Protein AF-A0A926C9Z5-F1 (afdb_monomer_lite)

Foldseek 3Di:
DDPPCDDPPDDPDPPVDPDDDPPCPVQLVVQLVVQPPAAADPPDQDDRYYHPQSSSQNSCVVVVDGDDSDDD

Secondary structure (DSSP, 8-state):
--GGG--TT---S----SPPPPTTHHHHHHHHHTTTTPPB-TT-BSSS-B-HHHHHHHHHHTTT----SS--

Sequence (72 aa):
MTPWQNVPGVSWGHEALPVAAPPGAARVVQLALSQIGKPYVWGDEGPSTFDCSGLMQWSYGQIGRTIPRTAQ

Structure (mmCIF, N/CA/C/O backbone):
data_AF-A0A926C9Z5-F1
#
_entry.id   AF-A0A926C9Z5-F1
#
loop_
_atom_site.group_PDB
_atom_site.id
_atom_site.type_symbol
_atom_site.label_atom_id
_atom_site.label_alt_id
_atom_site.label_comp_id
_atom_site.label_asym_id
_atom_site.label_entity_id
_atom_site.label_seq_id
_atom_site.pdbx_PDB_ins_code
_atom_site.Cartn_x
_atom_site.Cartn_y
_atom_site.Cartn_z
_atom_site.occupancy
_atom_site.B_iso_or_equiv
_atom_site.auth_seq_id
_atom_site.auth_comp_id
_atom_site.auth_asym_id
_atom_site.auth_atom_id
_atom_site.pdbx_PDB_model_num
ATOM 1 N N . MET A 1 1 ? -15.594 21.363 -13.258 1.00 45.84 1 MET A N 1
ATOM 2 C CA . MET A 1 1 ? -14.417 21.219 -14.143 1.00 45.84 1 MET A CA 1
ATOM 3 C C . MET A 1 1 ? -13.244 21.836 -13.408 1.00 45.84 1 MET A C 1
ATOM 5 O O . MET A 1 1 ? -13.310 23.022 -13.113 1.00 45.84 1 MET A O 1
ATOM 9 N N . THR A 1 2 ? -12.276 21.040 -12.953 1.00 57.84 2 THR A N 1
ATOM 10 C CA . THR A 1 2 ? -11.181 21.565 -12.122 1.00 57.84 2 THR A CA 1
ATOM 11 C C . THR A 1 2 ? -10.117 22.235 -13.005 1.00 57.84 2 THR A C 1
ATOM 13 O O . THR A 1 2 ? -9.831 21.741 -14.095 1.00 57.84 2 THR A O 1
ATOM 16 N N . PRO A 1 3 ? -9.507 23.346 -12.558 1.00 61.53 3 PRO A N 1
ATOM 17 C CA . PRO A 1 3 ? -8.560 24.146 -13.349 1.00 61.53 3 PRO A CA 1
ATOM 18 C C . PRO A 1 3 ? -7.242 23.431 -13.713 1.00 61.53 3 PRO A C 1
ATOM 20 O O . PRO A 1 3 ? -6.451 23.961 -14.483 1.00 61.53 3 PRO A O 1
ATOM 23 N N . TRP A 1 4 ? -7.013 22.217 -13.204 1.00 61.84 4 TRP A N 1
ATOM 24 C CA . TRP A 1 4 ? -5.779 21.441 -13.398 1.00 61.84 4 TRP A CA 1
ATOM 25 C C . TRP A 1 4 ? -5.804 20.512 -14.615 1.00 61.84 4 TRP A C 1
ATOM 27 O O . TRP A 1 4 ? -4.776 19.963 -15.004 1.00 61.84 4 TRP A O 1
ATOM 37 N N . GLN A 1 5 ? -6.970 20.335 -15.237 1.00 61.81 5 GLN A N 1
ATOM 38 C CA . GLN A 1 5 ? -7.118 19.454 -16.398 1.00 61.81 5 GLN A CA 1
ATOM 39 C C . GLN A 1 5 ? -6.662 20.099 -17.717 1.00 61.81 5 GLN A C 1
ATOM 41 O O . GLN A 1 5 ? -6.681 19.425 -18.739 1.00 61.81 5 GLN A O 1
ATOM 46 N N . ASN A 1 6 ? -6.270 21.379 -17.719 1.00 58.78 6 ASN A N 1
ATOM 47 C CA . ASN A 1 6 ? -6.060 22.154 -18.945 1.00 58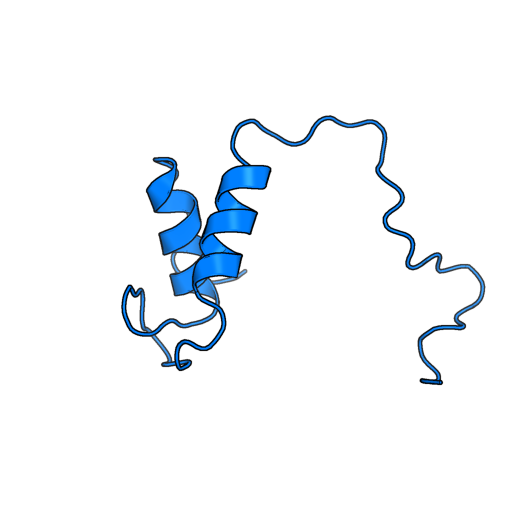.78 6 ASN A CA 1
ATOM 48 C C . ASN A 1 6 ? -4.706 22.885 -18.957 1.00 58.78 6 ASN A C 1
ATOM 50 O O . ASN A 1 6 ? -4.634 24.093 -19.178 1.00 58.78 6 ASN A O 1
ATOM 54 N N . VAL A 1 7 ? -3.625 22.153 -18.669 1.00 67.19 7 VAL A N 1
ATOM 55 C CA . VAL A 1 7 ? -2.251 22.664 -18.786 1.00 67.19 7 VAL A CA 1
ATOM 56 C C . VAL A 1 7 ? -1.766 22.393 -20.219 1.00 67.19 7 VAL A C 1
ATOM 58 O O . VAL A 1 7 ? -1.673 21.224 -20.602 1.00 67.19 7 VAL A O 1
ATOM 61 N N . PRO A 1 8 ? -1.481 23.418 -21.044 1.00 64.44 8 PRO A N 1
ATOM 62 C CA . PRO A 1 8 ? -1.018 23.207 -22.414 1.00 64.44 8 PRO A CA 1
ATOM 63 C C . PRO A 1 8 ? 0.279 22.385 -22.432 1.00 64.44 8 PRO A C 1
ATOM 65 O O . PRO A 1 8 ? 1.262 22.772 -21.806 1.00 64.44 8 PRO A O 1
ATOM 68 N N . GLY A 1 9 ? 0.275 21.248 -23.135 1.00 62.16 9 GLY A N 1
ATOM 69 C CA . GLY A 1 9 ? 1.431 20.345 -23.241 1.00 62.16 9 GLY A CA 1
ATOM 70 C C . GLY A 1 9 ? 1.490 19.211 -22.209 1.00 62.16 9 GLY A C 1
ATOM 71 O O . GLY A 1 9 ? 2.411 18.403 -22.274 1.00 62.16 9 GLY A O 1
ATOM 72 N N . VAL A 1 10 ? 0.518 19.108 -21.296 1.00 63.56 10 VAL A N 1
ATOM 73 C CA . VAL A 1 10 ? 0.391 17.972 -20.370 1.00 63.56 10 VAL A CA 1
ATOM 74 C C . VAL A 1 10 ? -0.811 17.125 -20.786 1.00 63.56 10 VAL A C 1
ATOM 76 O O . VAL A 1 10 ? -1.955 17.459 -20.475 1.00 63.56 10 VAL A O 1
ATOM 79 N N . SER A 1 11 ? -0.570 16.021 -21.499 1.00 64.69 11 SER A N 1
ATOM 80 C CA . SER A 1 11 ? -1.581 14.977 -21.667 1.00 64.69 11 SER A CA 1
ATOM 81 C C . SER A 1 11 ? -1.631 14.139 -20.385 1.00 64.69 11 SER A C 1
ATOM 83 O O . SER A 1 11 ? -0.758 13.328 -20.108 1.00 64.69 11 SER A O 1
ATOM 85 N N . TRP A 1 12 ? -2.689 14.291 -19.584 1.00 64.69 12 TRP A N 1
ATOM 86 C CA . TRP A 1 12 ? -2.987 13.389 -18.453 1.00 64.69 12 TRP A CA 1
ATOM 87 C C . TRP A 1 12 ? -3.528 12.022 -18.916 1.00 64.69 12 TRP A C 1
ATOM 89 O O . TRP A 1 12 ? -4.269 11.353 -18.195 1.00 64.69 12 TRP A O 1
ATOM 99 N N . GLY A 1 13 ? -3.225 11.629 -20.155 1.00 60.66 13 GLY A N 1
ATOM 100 C CA . GLY A 1 13 ? -3.653 10.357 -20.706 1.00 60.66 13 GLY A CA 1
ATOM 101 C C . GLY A 1 13 ? -2.943 9.208 -20.000 1.00 60.66 13 GLY A C 1
ATOM 102 O O . GLY A 1 13 ? -1.755 9.286 -19.700 1.00 60.66 13 GLY A O 1
ATOM 103 N N . HIS A 1 14 ? -3.651 8.094 -19.810 1.00 59.50 14 HIS A N 1
ATOM 104 C CA . HIS A 1 14 ? -3.017 6.784 -19.663 1.00 59.50 14 HIS A CA 1
ATOM 105 C C . HIS A 1 14 ? -2.448 6.377 -21.025 1.00 59.50 14 HIS A C 1
ATOM 107 O O . HIS A 1 14 ? -2.909 5.417 -21.644 1.00 59.50 14 HIS A O 1
ATOM 113 N N . GLU A 1 15 ? -1.516 7.166 -21.550 1.00 58.19 15 GLU A N 1
ATOM 114 C CA . GLU A 1 15 ? -0.746 6.802 -22.724 1.00 58.19 15 GLU A CA 1
ATOM 115 C C . GLU A 1 15 ? 0.058 5.579 -22.301 1.00 58.19 15 GLU A C 1
ATOM 117 O O . GLU A 1 15 ? 1.095 5.677 -21.646 1.00 58.19 15 GLU A O 1
ATOM 122 N N . ALA A 1 16 ? -0.504 4.400 -22.563 1.00 60.97 16 ALA A N 1
ATOM 123 C CA . ALA A 1 16 ? 0.179 3.147 -22.352 1.00 60.97 16 ALA A CA 1
ATOM 124 C C . ALA A 1 16 ? 1.386 3.172 -23.284 1.00 60.97 16 ALA A C 1
ATOM 126 O O . ALA A 1 16 ? 1.277 2.891 -24.479 1.00 60.97 16 ALA A O 1
ATOM 127 N N . LEU A 1 17 ? 2.535 3.563 -22.735 1.00 61.84 17 LEU A N 1
ATOM 128 C CA . LEU A 1 17 ? 3.815 3.334 -23.376 1.00 61.84 17 LEU A CA 1
ATOM 129 C C . LEU A 1 17 ? 3.837 1.851 -23.780 1.00 61.84 17 LEU A C 1
ATOM 131 O O . LEU A 1 17 ? 3.369 1.017 -22.999 1.00 61.84 17 LEU A O 1
ATOM 135 N N . PRO A 1 18 ? 4.347 1.491 -24.968 1.00 67.50 18 PRO A N 1
ATOM 136 C CA . PRO A 1 18 ? 4.322 0.121 -25.485 1.00 67.50 18 PRO A CA 1
ATOM 137 C C . PRO A 1 18 ? 5.298 -0.818 -24.746 1.00 67.50 18 PRO A C 1
ATOM 139 O O . PRO A 1 18 ? 5.950 -1.664 -25.350 1.00 67.50 18 PRO A O 1
ATOM 142 N N . VAL A 1 19 ? 5.426 -0.672 -23.428 1.00 74.44 19 VAL A N 1
ATOM 143 C CA . VAL A 1 19 ? 6.183 -1.550 -22.548 1.00 74.44 19 VAL A CA 1
ATOM 144 C C . VAL A 1 19 ? 5.207 -2.434 -21.782 1.00 74.44 19 VAL A C 1
ATOM 146 O O . VAL A 1 19 ? 4.274 -1.965 -21.129 1.00 74.44 19 VAL A O 1
ATOM 149 N N . ALA A 1 20 ? 5.414 -3.745 -21.869 1.00 81.38 20 ALA A N 1
ATOM 150 C CA . ALA A 1 20 ? 4.662 -4.685 -21.057 1.00 81.38 20 ALA A CA 1
ATOM 151 C C . ALA A 1 20 ? 4.964 -4.432 -19.572 1.00 81.38 20 ALA A C 1
ATOM 153 O O . ALA A 1 20 ? 6.125 -4.306 -19.176 1.00 81.38 20 ALA A O 1
ATOM 154 N N . ALA A 1 21 ? 3.921 -4.380 -18.743 1.00 85.38 21 ALA A N 1
ATOM 155 C 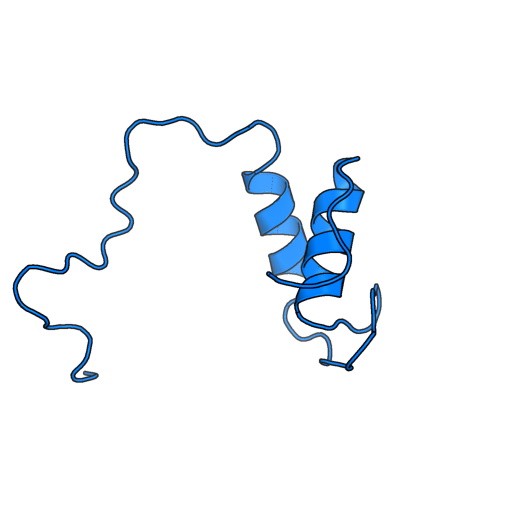CA . ALA A 1 21 ? 4.104 -4.294 -17.302 1.00 85.38 21 ALA A CA 1
ATOM 156 C C . ALA A 1 21 ? 4.876 -5.529 -16.787 1.00 85.38 21 ALA A C 1
ATOM 158 O O . ALA A 1 21 ? 4.693 -6.631 -17.317 1.00 85.38 21 ALA A O 1
ATOM 159 N N . PRO A 1 22 ? 5.703 -5.390 -15.734 1.00 88.88 22 PRO A N 1
ATOM 160 C CA . PRO A 1 22 ? 6.395 -6.528 -15.146 1.00 88.88 22 PRO A CA 1
ATOM 161 C C . PRO A 1 22 ? 5.419 -7.633 -14.707 1.00 88.88 22 PRO A C 1
ATOM 163 O O . PRO A 1 22 ? 4.306 -7.330 -14.253 1.00 88.88 22 PRO A O 1
ATOM 166 N N . PRO A 1 23 ? 5.832 -8.914 -14.745 1.00 91.81 23 PRO A N 1
ATOM 167 C CA . PRO A 1 23 ? 5.026 -10.006 -14.214 1.00 91.81 23 PRO A CA 1
ATOM 168 C C . PRO A 1 23 ? 4.580 -9.732 -12.770 1.00 91.81 23 PRO A C 1
ATOM 170 O O . PRO A 1 23 ? 5.402 -9.484 -11.880 1.00 91.81 23 PRO A O 1
ATOM 173 N N . GLY A 1 24 ? 3.264 -9.780 -12.549 1.00 94.12 24 GLY A N 1
ATOM 174 C CA . GLY A 1 24 ? 2.631 -9.545 -11.249 1.00 94.12 24 GLY A CA 1
ATOM 175 C C . GLY A 1 24 ? 2.154 -8.111 -10.994 1.00 94.12 24 GLY A C 1
ATOM 176 O O . GLY A 1 24 ? 1.407 -7.910 -10.039 1.00 94.12 24 GLY A O 1
ATOM 177 N N . A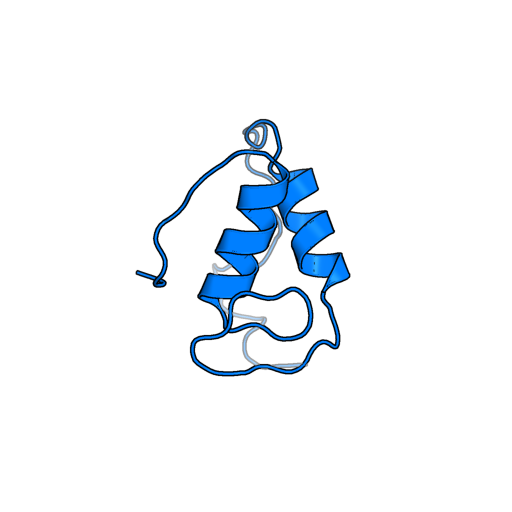LA A 1 25 ? 2.483 -7.131 -11.845 1.00 94.56 25 ALA A N 1
ATOM 178 C CA . ALA A 1 25 ? 2.088 -5.731 -11.638 1.00 94.56 25 ALA A CA 1
ATOM 179 C C . ALA A 1 25 ? 0.563 -5.550 -11.506 1.00 94.56 25 ALA A C 1
ATOM 181 O O . ALA A 1 25 ? 0.084 -4.960 -10.540 1.00 94.56 25 ALA A O 1
ATOM 182 N N . ALA A 1 26 ? -0.216 -6.143 -12.418 1.00 95.50 26 ALA A N 1
ATOM 183 C CA . ALA A 1 26 ? -1.678 -6.089 -12.359 1.00 95.50 26 ALA A CA 1
ATOM 184 C C . ALA A 1 26 ? -2.244 -6.725 -11.075 1.00 95.50 26 ALA A C 1
ATOM 186 O O . ALA A 1 26 ? -3.228 -6.238 -10.520 1.00 95.50 26 ALA A O 1
ATOM 187 N N . ARG A 1 27 ? -1.604 -7.788 -10.567 1.00 97.62 27 ARG A N 1
ATOM 188 C CA . ARG A 1 27 ? -2.030 -8.463 -9.336 1.00 97.62 27 ARG A CA 1
ATOM 189 C C . ARG A 1 27 ? -1.793 -7.591 -8.105 1.00 97.62 27 ARG A C 1
ATOM 191 O O . ARG A 1 27 ? -2.678 -7.519 -7.262 1.00 97.62 27 ARG A O 1
ATOM 198 N N . VAL A 1 28 ? -0.651 -6.905 -8.020 1.00 98.06 28 VAL A N 1
ATOM 199 C CA . VAL A 1 28 ? -0.357 -5.957 -6.928 1.00 98.06 28 VAL A CA 1
ATOM 200 C C . VAL A 1 28 ? -1.401 -4.844 -6.882 1.00 98.06 28 VAL A C 1
ATOM 202 O O . VAL A 1 28 ? -1.930 -4.550 -5.814 1.00 98.06 28 VAL A O 1
ATOM 205 N N . VAL A 1 29 ? -1.765 -4.283 -8.040 1.00 97.50 29 VAL A N 1
ATOM 206 C CA . VAL A 1 29 ? -2.814 -3.255 -8.129 1.00 97.50 29 VAL A CA 1
ATOM 207 C C . VAL A 1 29 ? -4.163 -3.802 -7.656 1.00 97.50 29 VAL A C 1
ATOM 209 O O . VAL A 1 29 ? -4.815 -3.177 -6.828 1.00 97.50 29 VAL A O 1
ATOM 212 N N . GLN A 1 30 ? -4.574 -4.987 -8.118 1.00 98.38 30 GLN A N 1
ATOM 213 C CA . GLN A 1 30 ? -5.830 -5.614 -7.678 1.00 98.38 30 GLN A CA 1
ATOM 214 C C . GLN A 1 30 ? -5.868 -5.861 -6.165 1.00 98.38 30 GLN A C 1
ATOM 216 O O . GLN A 1 30 ? -6.899 -5.657 -5.526 1.00 98.38 30 GLN A O 1
ATOM 221 N N . LEU A 1 31 ? -4.745 -6.278 -5.580 1.00 98.19 31 LEU A N 1
ATOM 222 C CA . LEU A 1 31 ? -4.626 -6.492 -4.143 1.00 98.19 31 LEU A CA 1
ATOM 223 C C . LEU A 1 31 ? -4.747 -5.183 -3.370 1.00 98.19 31 LEU A C 1
ATOM 225 O O . LEU A 1 31 ? -5.546 -5.128 -2.442 1.00 98.19 31 LEU A O 1
ATOM 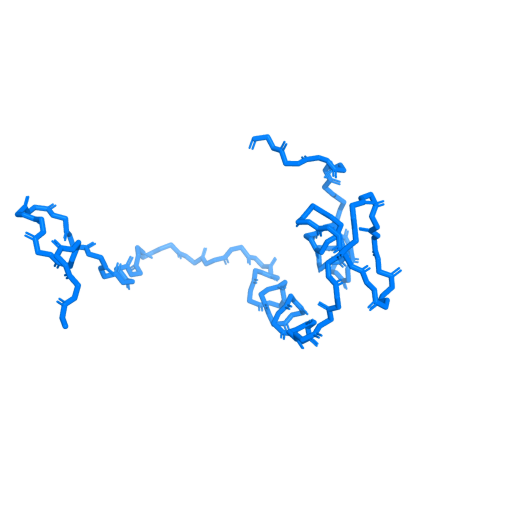229 N N . ALA A 1 32 ? -4.056 -4.124 -3.788 1.00 98.06 32 ALA A N 1
ATOM 230 C CA . ALA A 1 32 ? -4.193 -2.811 -3.165 1.00 98.06 32 ALA A CA 1
ATOM 231 C C . ALA A 1 32 ? -5.639 -2.287 -3.263 1.00 98.06 32 ALA A C 1
ATOM 233 O O . ALA A 1 32 ? -6.209 -1.843 -2.268 1.00 98.06 32 ALA A O 1
ATOM 234 N N . LEU A 1 33 ? -6.274 -2.423 -4.434 1.00 98.38 33 LEU A N 1
ATOM 235 C CA . LEU A 1 33 ? -7.673 -2.033 -4.646 1.00 98.38 33 LEU A CA 1
ATOM 236 C C . LEU A 1 33 ? -8.647 -2.818 -3.756 1.00 98.38 33 LEU A C 1
ATOM 238 O O . LEU A 1 33 ? -9.637 -2.261 -3.293 1.00 98.38 33 LEU A O 1
ATOM 242 N N . SER A 1 34 ? -8.362 -4.087 -3.452 1.00 98.12 34 SER A N 1
ATOM 243 C CA . SER A 1 34 ? -9.198 -4.879 -2.537 1.00 98.12 34 SER A CA 1
ATOM 244 C C . SER A 1 34 ? -9.175 -4.386 -1.081 1.00 98.12 34 SER A C 1
ATOM 246 O O . SER A 1 34 ? -9.976 -4.843 -0.270 1.00 98.12 34 SER A O 1
ATOM 248 N N . GLN A 1 35 ? -8.275 -3.456 -0.741 1.00 98.06 35 GLN A N 1
ATOM 249 C CA . GLN A 1 35 ? -8.176 -2.850 0.590 1.00 98.06 35 GLN A CA 1
ATOM 250 C C . GLN A 1 35 ? -8.916 -1.504 0.697 1.00 98.06 35 GLN A C 1
ATOM 252 O O . GLN A 1 35 ? -8.890 -0.884 1.761 1.00 98.06 35 GLN A O 1
ATOM 257 N N . ILE A 1 36 ? -9.581 -1.042 -0.372 1.00 98.00 36 ILE A N 1
ATOM 258 C CA . ILE A 1 36 ? -10.361 0.204 -0.361 1.00 98.00 36 ILE A CA 1
ATOM 259 C C . ILE A 1 36 ? -11.376 0.190 0.790 1.00 98.00 36 ILE A C 1
ATOM 261 O O . ILE A 1 36 ? -12.116 -0.772 0.983 1.00 98.00 36 ILE A O 1
ATOM 265 N N . GLY A 1 37 ? -11.413 1.292 1.542 1.00 97.62 37 GLY A N 1
ATOM 266 C CA . GLY A 1 37 ? -12.311 1.485 2.681 1.00 97.62 37 GLY A CA 1
ATOM 267 C C . GLY A 1 37 ? -11.714 1.108 4.038 1.00 97.62 37 GLY A C 1
ATOM 268 O O . GLY A 1 37 ? -12.316 1.432 5.060 1.00 97.62 37 GLY A O 1
ATOM 269 N N . LYS A 1 38 ? -10.534 0.475 4.086 1.00 98.00 38 LYS A N 1
ATOM 270 C CA . LYS A 1 38 ? -9.851 0.195 5.357 1.00 98.00 38 LYS A CA 1
ATOM 271 C C . LYS A 1 38 ? -9.290 1.478 5.988 1.00 98.00 38 LYS A C 1
ATOM 273 O O . LYS A 1 38 ? -8.818 2.346 5.250 1.00 98.00 38 LYS A O 1
ATOM 278 N N . PRO A 1 39 ? -9.332 1.623 7.328 1.00 98.19 39 PRO A N 1
ATOM 279 C CA . PRO A 1 39 ? -8.820 2.822 7.982 1.00 98.19 39 PRO A CA 1
ATOM 280 C C . PRO A 1 39 ? -7.311 2.996 7.787 1.00 98.19 39 PRO A C 1
ATOM 282 O O . PRO A 1 39 ? -6.550 2.024 7.762 1.00 98.19 39 PRO A O 1
ATOM 285 N N . TYR A 1 40 ? -6.893 4.260 7.711 1.00 97.75 40 TYR A N 1
ATOM 286 C CA . TYR A 1 40 ? -5.487 4.639 7.738 1.00 97.75 40 TYR A CA 1
ATOM 287 C C . TYR A 1 40 ? -4.983 4.693 9.182 1.00 97.75 40 TYR A C 1
ATOM 289 O O . TYR A 1 40 ? -5.562 5.407 10.004 1.00 97.75 40 TYR A O 1
ATOM 297 N N . VAL A 1 41 ? -3.891 3.992 9.484 1.00 98.44 41 VAL A N 1
ATOM 298 C CA . VAL A 1 41 ? -3.224 4.034 10.794 1.00 98.44 41 VAL A CA 1
ATOM 299 C C . VAL A 1 41 ? -1.725 4.152 10.568 1.00 98.44 41 VAL A C 1
ATOM 301 O O . VAL A 1 41 ? -1.122 3.316 9.903 1.00 98.44 41 VAL A O 1
ATOM 304 N N . TRP A 1 42 ? -1.122 5.210 11.112 1.00 97.69 42 TRP A N 1
ATOM 305 C CA . TRP A 1 42 ? 0.313 5.450 10.976 1.00 97.69 42 TRP A CA 1
ATOM 306 C C . TRP A 1 42 ? 1.126 4.294 11.568 1.00 97.69 42 TRP A C 1
ATOM 308 O O . TRP A 1 42 ? 0.927 3.936 12.727 1.00 97.69 42 TRP A O 1
ATOM 318 N N . GLY A 1 43 ? 2.067 3.749 10.793 1.00 96.81 43 GLY A N 1
ATOM 319 C CA . GLY A 1 43 ? 2.922 2.648 11.230 1.00 96.81 43 GLY A CA 1
ATOM 320 C C . GLY A 1 43 ? 2.329 1.255 11.007 1.00 96.81 43 GLY A C 1
ATOM 321 O O . GLY A 1 43 ? 3.025 0.275 11.262 1.00 96.81 43 GLY A O 1
ATOM 322 N N . ASP A 1 44 ? 1.112 1.142 10.477 1.00 97.75 44 ASP A N 1
ATOM 323 C CA . ASP A 1 44 ? 0.410 -0.138 10.372 1.00 97.75 44 ASP A CA 1
ATOM 324 C C . ASP A 1 44 ? 0.602 -0.848 9.019 1.00 97.75 44 ASP A C 1
ATOM 326 O O . ASP A 1 44 ? 0.775 -0.208 7.976 1.00 97.75 44 ASP A O 1
ATOM 330 N N . GLU A 1 45 ? 0.557 -2.183 9.030 1.00 97.12 45 GLU A N 1
ATOM 331 C CA . GLU A 1 45 ? 0.956 -3.056 7.903 1.00 97.12 45 GLU A CA 1
ATOM 332 C C . GLU A 1 45 ? -0.129 -4.062 7.473 1.00 97.12 45 GLU A C 1
ATOM 334 O O . GLU A 1 45 ? 0.099 -4.916 6.611 1.00 97.12 45 GLU A O 1
ATOM 339 N N . GLY A 1 46 ? -1.336 -3.941 8.027 1.00 93.56 46 GLY A N 1
ATOM 340 C CA . GLY A 1 46 ? -2.477 -4.776 7.673 1.00 93.56 46 GLY A CA 1
ATOM 341 C C . GLY A 1 46 ? -2.632 -6.058 8.492 1.00 93.56 46 GLY A C 1
ATOM 342 O O . GLY A 1 46 ? -1.906 -6.307 9.447 1.00 93.56 46 GLY A O 1
ATOM 343 N N . PRO A 1 47 ? -3.613 -6.903 8.120 1.00 94.62 47 PRO A N 1
ATOM 344 C CA . PRO A 1 47 ? -4.544 -6.697 7.013 1.00 94.62 47 PRO A CA 1
ATOM 345 C C . PRO A 1 47 ? -5.732 -5.791 7.368 1.00 94.62 47 PRO A C 1
ATOM 347 O O . PRO A 1 47 ? -6.510 -5.475 6.477 1.00 94.62 47 PRO A O 1
ATOM 350 N N . SER A 1 48 ? -5.942 -5.403 8.627 1.00 97.12 48 SER A N 1
ATOM 351 C CA . SER A 1 48 ? -7.145 -4.651 9.035 1.00 97.12 48 SER A CA 1
ATOM 352 C C . SER A 1 48 ? -7.061 -3.151 8.737 1.00 97.12 48 SER A C 1
ATOM 354 O O . SER A 1 48 ? -8.070 -2.533 8.397 1.00 97.12 48 SER A O 1
ATOM 356 N N . THR A 1 49 ? -5.861 -2.589 8.827 1.00 98.38 49 THR A N 1
ATOM 357 C CA . THR A 1 49 ? -5.548 -1.155 8.776 1.00 98.38 49 THR A CA 1
ATOM 358 C C . THR A 1 49 ? -4.152 -0.973 8.195 1.00 98.38 49 THR A C 1
ATOM 360 O O . THR A 1 49 ? -3.314 -1.861 8.325 1.00 98.38 49 THR A O 1
ATOM 363 N N . PHE A 1 50 ? -3.898 0.143 7.514 1.00 98.44 50 PHE A N 1
ATOM 364 C CA . PHE A 1 50 ? -2.639 0.350 6.792 1.00 98.44 50 PHE A CA 1
ATOM 365 C C . PHE A 1 50 ? -2.159 1.796 6.885 1.00 98.44 50 PHE A C 1
ATOM 367 O O . PHE A 1 50 ? -2.978 2.715 6.882 1.00 98.44 50 PHE A O 1
ATOM 374 N N . ASP A 1 51 ? -0.845 2.008 6.848 1.00 98.00 51 ASP A N 1
ATOM 375 C CA . ASP A 1 51 ? -0.289 3.253 6.311 1.00 98.00 51 ASP A CA 1
ATOM 376 C C . ASP A 1 51 ? 0.021 3.141 4.807 1.00 98.00 51 ASP A C 1
ATOM 378 O O . ASP A 1 51 ? -0.177 2.096 4.177 1.00 98.00 51 ASP A O 1
ATOM 382 N N . CYS A 1 52 ? 0.495 4.238 4.206 1.00 97.00 52 CYS A N 1
ATOM 383 C CA . CYS A 1 52 ? 0.771 4.308 2.770 1.00 97.00 52 CYS A CA 1
ATOM 384 C C . CYS A 1 52 ? 1.742 3.214 2.301 1.00 97.00 52 CYS A C 1
ATOM 386 O O . CYS A 1 52 ? 1.533 2.574 1.271 1.00 97.00 52 CYS A O 1
ATOM 388 N N . SER A 1 53 ? 2.793 2.981 3.073 1.00 97.81 53 SER A N 1
ATOM 389 C CA . SER A 1 53 ? 3.867 2.051 2.754 1.00 97.81 53 SER A CA 1
ATOM 390 C C . SER A 1 53 ? 3.583 0.622 3.226 1.00 97.81 53 SER A C 1
ATOM 392 O O . SER A 1 53 ? 3.995 -0.325 2.559 1.00 97.81 53 SER A O 1
ATOM 394 N N . GLY A 1 54 ? 2.804 0.448 4.295 1.00 98.00 54 GLY A N 1
ATOM 395 C CA . GLY A 1 54 ? 2.294 -0.834 4.770 1.00 98.00 54 GLY A CA 1
ATOM 396 C C . GLY A 1 54 ? 1.352 -1.482 3.758 1.00 98.00 54 GLY A C 1
ATOM 397 O O . GLY A 1 54 ? 1.496 -2.667 3.463 1.00 98.00 54 GLY A O 1
ATOM 398 N N . LEU A 1 55 ? 0.464 -0.701 3.125 1.00 98.31 55 LEU A N 1
ATOM 399 C CA . LEU A 1 55 ? -0.394 -1.195 2.037 1.00 98.31 55 LEU A CA 1
ATOM 400 C C . LEU A 1 55 ? 0.426 -1.718 0.848 1.00 98.31 55 LEU A C 1
ATOM 402 O O . LEU A 1 55 ? 0.109 -2.764 0.271 1.00 98.31 55 LEU A O 1
ATOM 406 N N . MET A 1 56 ? 1.491 -1.002 0.481 1.00 97.62 56 MET A N 1
ATOM 407 C CA . MET A 1 56 ? 2.371 -1.397 -0.619 1.00 97.62 56 MET A CA 1
ATOM 408 C C . MET A 1 56 ? 3.153 -2.661 -0.271 1.00 97.62 56 MET A C 1
ATOM 410 O O . MET A 1 56 ? 3.151 -3.608 -1.059 1.00 97.62 56 MET A O 1
ATOM 414 N N . GLN A 1 57 ? 3.758 -2.716 0.918 1.00 97.88 57 GLN A N 1
ATOM 415 C CA . GLN A 1 57 ? 4.473 -3.904 1.385 1.00 97.88 57 GLN A CA 1
ATOM 416 C C . GLN A 1 57 ? 3.566 -5.129 1.403 1.00 97.88 57 GLN A C 1
ATOM 418 O O . GLN A 1 57 ? 3.933 -6.171 0.862 1.00 97.88 57 GLN A O 1
ATOM 423 N N . TRP A 1 58 ? 2.358 -4.990 1.950 1.00 98.00 58 TRP A N 1
ATOM 424 C CA . TRP A 1 58 ? 1.386 -6.073 1.999 1.00 98.00 58 TRP A CA 1
ATOM 425 C C . TRP A 1 58 ? 1.017 -6.566 0.597 1.00 98.00 58 TRP A C 1
ATOM 427 O O . TRP A 1 58 ? 1.039 -7.773 0.352 1.00 98.00 58 TRP A O 1
ATOM 437 N N . SER A 1 59 ? 0.749 -5.649 -0.341 1.00 98.1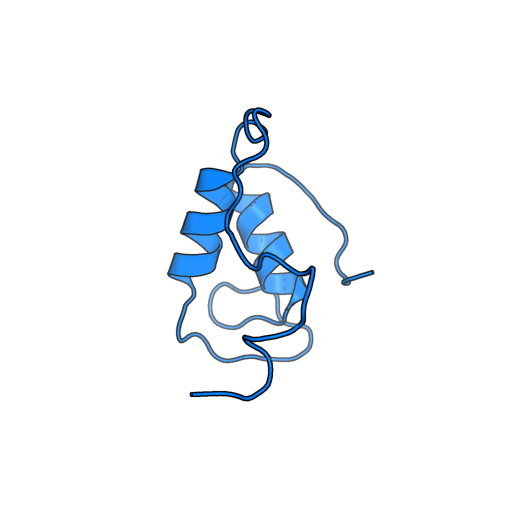2 59 SER A N 1
ATOM 438 C CA . SER A 1 59 ? 0.330 -5.978 -1.713 1.00 98.12 59 SER A CA 1
ATOM 439 C C . SER A 1 59 ? 1.434 -6.671 -2.521 1.00 98.12 59 SER A C 1
ATOM 441 O O . SER A 1 59 ? 1.159 -7.641 -3.229 1.00 98.12 59 SER A O 1
ATOM 443 N N . TYR A 1 60 ? 2.686 -6.217 -2.403 1.00 97.50 60 TYR A N 1
ATOM 444 C CA . TYR A 1 60 ? 3.845 -6.885 -3.011 1.00 97.50 60 TYR A CA 1
ATOM 445 C C . TYR A 1 60 ? 4.163 -8.224 -2.327 1.00 97.50 60 TYR A C 1
ATOM 447 O O . TYR A 1 60 ? 4.486 -9.203 -3.007 1.00 97.50 60 TYR A O 1
ATOM 455 N N . GLY A 1 61 ? 3.988 -8.305 -1.007 1.00 97.50 61 GLY A N 1
ATOM 456 C CA . GLY A 1 61 ? 4.193 -9.522 -0.224 1.00 97.50 61 GLY A CA 1
ATOM 457 C C . GLY A 1 61 ? 3.289 -10.675 -0.666 1.00 97.50 61 GLY A C 1
ATOM 458 O O . GLY A 1 61 ? 3.744 -11.814 -0.739 1.00 97.50 61 GLY A O 1
ATOM 459 N N . GLN A 1 62 ? 2.050 -10.389 -1.086 1.00 97.38 62 GLN A N 1
ATOM 460 C CA . GLN A 1 62 ? 1.133 -11.409 -1.624 1.00 97.38 62 GLN A CA 1
ATOM 461 C C . GLN A 1 62 ? 1.632 -12.082 -2.913 1.00 97.38 62 GLN A C 1
ATOM 463 O O . GLN A 1 62 ? 1.142 -13.149 -3.277 1.00 97.38 62 GLN A O 1
ATOM 468 N N . ILE A 1 63 ? 2.566 -11.452 -3.633 1.00 97.12 63 ILE A N 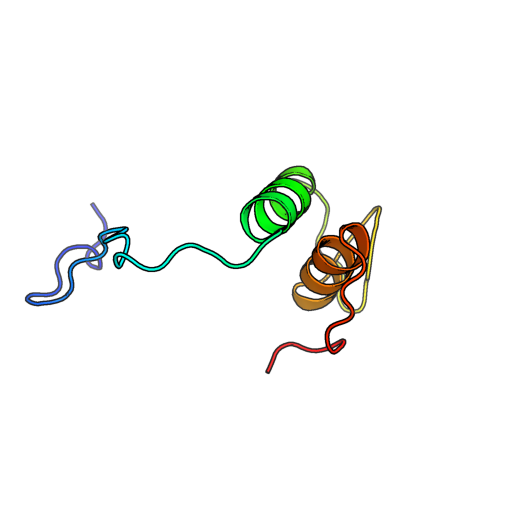1
ATOM 469 C CA . ILE A 1 63 ? 3.206 -12.029 -4.822 1.00 97.12 63 ILE A CA 1
ATOM 470 C C . ILE A 1 63 ? 4.663 -12.433 -4.557 1.00 97.12 63 ILE A C 1
ATOM 472 O O . ILE A 1 63 ? 5.439 -12.589 -5.499 1.00 97.12 63 ILE A O 1
ATOM 476 N N . GLY A 1 64 ? 5.045 -12.579 -3.284 1.00 96.94 64 GLY A N 1
ATOM 477 C CA . GLY A 1 64 ? 6.379 -13.011 -2.867 1.00 96.94 64 GLY A CA 1
ATOM 478 C C . GLY A 1 64 ? 7.479 -11.972 -3.089 1.00 96.94 64 GLY A C 1
ATOM 479 O O . GLY A 1 64 ? 8.644 -12.344 -3.203 1.00 96.94 64 GLY A O 1
ATOM 480 N N . ARG A 1 65 ? 7.138 -10.678 -3.188 1.00 96.31 65 ARG A N 1
ATOM 481 C CA . ARG A 1 65 ? 8.114 -9.591 -3.360 1.00 96.31 65 ARG A CA 1
ATOM 482 C C . ARG A 1 65 ? 8.222 -8.754 -2.090 1.00 96.31 65 ARG A C 1
ATOM 484 O O . ARG A 1 65 ? 7.227 -8.230 -1.602 1.00 96.31 65 ARG A O 1
ATOM 491 N N . THR A 1 66 ? 9.444 -8.578 -1.603 1.00 96.56 66 THR A N 1
ATOM 492 C CA . THR A 1 66 ? 9.747 -7.705 -0.464 1.00 96.56 66 THR A CA 1
ATOM 493 C C . THR A 1 66 ? 10.163 -6.326 -0.963 1.00 96.56 66 THR A C 1
ATOM 495 O O . THR A 1 66 ? 10.967 -6.218 -1.888 1.00 96.56 66 THR A O 1
ATOM 498 N N . ILE A 1 67 ? 9.628 -5.277 -0.341 1.00 95.12 67 ILE A N 1
ATOM 499 C CA . ILE A 1 67 ? 10.006 -3.880 -0.588 1.00 95.12 67 ILE A CA 1
ATOM 500 C C . ILE A 1 67 ? 10.305 -3.181 0.751 1.00 95.12 67 ILE A C 1
ATOM 502 O O . ILE A 1 67 ? 9.864 -3.678 1.790 1.00 95.12 67 ILE A O 1
ATOM 506 N N . PRO A 1 68 ? 11.040 -2.053 0.760 1.00 96.50 68 PRO A N 1
ATOM 507 C CA . PRO A 1 68 ? 11.322 -1.308 1.987 1.00 96.50 68 PRO A CA 1
ATOM 508 C C . PRO A 1 68 ? 10.059 -0.830 2.716 1.00 96.50 68 PRO A C 1
ATOM 510 O O . PRO A 1 68 ? 9.020 -0.583 2.103 1.00 96.50 68 PRO A O 1
ATOM 513 N N . ARG A 1 69 ? 10.172 -0.651 4.039 1.00 95.25 69 ARG A N 1
ATOM 514 C CA . ARG A 1 69 ? 9.055 -0.261 4.912 1.00 95.25 69 ARG A CA 1
ATOM 515 C C . ARG A 1 69 ? 8.540 1.153 4.691 1.00 95.25 69 ARG A C 1
ATOM 517 O O . ARG A 1 69 ? 7.388 1.417 5.008 1.00 95.25 69 ARG A O 1
ATOM 524 N N . THR A 1 70 ? 9.377 2.057 4.209 1.00 93.81 70 THR A N 1
ATOM 525 C CA . THR A 1 70 ? 9.061 3.482 4.097 1.00 93.81 70 THR A CA 1
ATOM 526 C C . THR A 1 70 ? 9.001 3.897 2.638 1.00 93.81 70 THR A C 1
ATOM 528 O O . THR A 1 70 ? 9.800 3.429 1.828 1.00 93.81 70 THR A O 1
ATOM 531 N N . ALA A 1 71 ? 8.090 4.812 2.313 1.00 85.81 71 ALA A N 1
ATOM 532 C CA . ALA A 1 71 ? 8.122 5.501 1.029 1.00 85.81 71 ALA A CA 1
ATOM 533 C C . ALA A 1 71 ? 9.384 6.384 0.932 1.00 85.81 71 ALA A C 1
ATOM 535 O O . ALA A 1 71 ? 9.785 6.988 1.930 1.00 85.81 71 ALA A O 1
ATOM 536 N N . GLN A 1 72 ? 10.002 6.430 -0.251 1.00 73.06 72 GLN A N 1
ATOM 537 C CA . GLN A 1 72 ? 11.151 7.275 -0.596 1.00 73.06 72 GLN A CA 1
ATOM 538 C C . GLN A 1 72 ? 10.851 8.053 -1.872 1.00 73.06 72 GLN A C 1
ATOM 540 O O . GLN A 1 72 ? 10.110 7.501 -2.719 1.00 73.06 72 GLN A O 1
#

pLDDT: mean 86.81, std 15.65, range [45.84, 98.44]

Radius of gyration: 15.72 Å; chains: 1; bounding box: 26×37×37 Å